Protein AF-A0AAD7GST9-F1 (afdb_monomer_lite)

pLDDT: mean 81.75, std 15.7, range [40.38, 94.38]

InterPro domains:
  IPR001878 Zinc finger, CCHC-type [PF00098] (71-88)
  IPR001878 Zinc finger, CCHC-type [PS50158] (73-88)
  IPR001878 Zinc finger, CCHC-type [SM00343] (72-88)
  IPR036875 Zinc finger, CCHC-type superfamily [SSF57756] (67-88)

Radius of gyration: 22.51 Å; chains: 1; bounding box: 46×23×62 Å

Organism: Mycena rosella (NCBI:txid1033263)

Secondary structure (DSSP, 8-state):
-HHHHHHHHHHHS-GGGHHHHHHHHTSTTTT-HHHHHHHHHHHHHHHHHHHHHHS----S-------GGGPBPTTT--BSS-GGG---

Foldseek 3Di:
DLVVVLVVVLVPDDPLCVVVSVVLVPDPCNSPNVVSVVSVVVVVVVVVVVVCVVPPDPDDDPPVPPQQQPPAEPPPRDTNDYVVPDDD

Structure (mmCIF, N/CA/C/O backbone):
data_AF-A0AAD7GST9-F1
#
_entry.id   AF-A0AAD7GST9-F1
#
loop_
_atom_site.group_PDB
_atom_site.id
_atom_site.type_symbol
_atom_site.label_atom_id
_atom_site.label_alt_id
_atom_site.label_comp_id
_atom_site.label_asym_id
_atom_site.label_entity_id
_atom_site.label_seq_id
_atom_site.pdbx_PDB_ins_code
_atom_site.Cartn_x
_atom_site.Cartn_y
_atom_site.Cartn_z
_atom_site.occupancy
_atom_site.B_iso_or_equiv
_atom_site.auth_seq_id
_atom_site.auth_comp_id
_atom_site.auth_asym_id
_atom_site.auth_atom_id
_atom_site.pdbx_PDB_model_num
ATOM 1 N N . SER A 1 1 ? 20.421 0.739 -1.394 1.00 83.94 1 SER A N 1
ATOM 2 C CA . SER A 1 1 ? 19.881 0.842 -2.760 1.00 83.94 1 SER A CA 1
ATOM 3 C C . SER A 1 1 ? 18.377 0.906 -2.694 1.00 83.94 1 SER A C 1
ATOM 5 O O . SER A 1 1 ? 17.807 0.212 -1.855 1.00 83.94 1 SER A O 1
ATOM 7 N N . ASP A 1 2 ? 17.760 1.684 -3.573 1.00 89.12 2 ASP A N 1
ATOM 8 C CA . ASP A 1 2 ? 16.316 1.954 -3.564 1.00 89.12 2 ASP A CA 1
ATOM 9 C C . ASP A 1 2 ? 15.483 0.674 -3.679 1.00 89.12 2 ASP A C 1
ATOM 11 O O . ASP A 1 2 ? 14.511 0.517 -2.952 1.00 89.12 2 ASP A O 1
ATOM 15 N N . ALA A 1 3 ? 15.962 -0.325 -4.425 1.00 89.06 3 ALA A N 1
ATOM 16 C CA . ALA A 1 3 ? 15.351 -1.655 -4.493 1.00 89.06 3 ALA A CA 1
ATOM 17 C C . ALA A 1 3 ? 15.127 -2.326 -3.117 1.00 89.06 3 ALA A C 1
ATOM 19 O O . ALA A 1 3 ? 14.112 -2.982 -2.904 1.00 89.06 3 ALA A O 1
ATOM 20 N N . GLN A 1 4 ? 16.043 -2.150 -2.154 1.00 91.94 4 GLN A N 1
ATOM 21 C CA . GLN A 1 4 ? 15.885 -2.714 -0.803 1.00 91.94 4 GLN A CA 1
ATOM 22 C C . GLN A 1 4 ? 14.862 -1.932 0.026 1.00 91.94 4 GLN A C 1
ATOM 24 O O . GLN A 1 4 ? 14.138 -2.516 0.832 1.00 91.94 4 GLN A O 1
ATOM 29 N N . ILE A 1 5 ? 14.787 -0.617 -0.186 1.00 93.19 5 ILE A N 1
ATOM 30 C CA . ILE A 1 5 ? 13.807 0.255 0.469 1.00 93.19 5 ILE A CA 1
ATOM 31 C C . ILE A 1 5 ? 12.410 -0.101 -0.039 1.00 93.19 5 ILE A C 1
ATOM 33 O O . ILE A 1 5 ? 11.519 -0.352 0.765 1.00 93.19 5 ILE A O 1
ATOM 37 N N . ILE A 1 6 ? 12.252 -0.216 -1.360 1.00 93.25 6 ILE A N 1
ATOM 38 C CA . ILE A 1 6 ? 11.004 -0.610 -2.020 1.00 93.25 6 ILE A CA 1
ATOM 39 C C . ILE A 1 6 ? 10.554 -1.983 -1.517 1.00 93.25 6 ILE A C 1
ATOM 41 O O . ILE A 1 6 ? 9.434 -2.111 -1.034 1.00 93.25 6 ILE A O 1
ATOM 45 N N . ALA A 1 7 ? 11.431 -2.990 -1.529 1.00 92.06 7 ALA A N 1
ATOM 46 C CA . ALA A 1 7 ? 11.092 -4.320 -1.024 1.00 92.06 7 ALA A CA 1
ATOM 47 C C . ALA A 1 7 ? 10.657 -4.293 0.453 1.00 92.06 7 ALA A C 1
ATOM 49 O O . ALA A 1 7 ? 9.649 -4.896 0.811 1.00 92.06 7 ALA A O 1
ATOM 50 N N . THR A 1 8 ? 11.384 -3.565 1.308 1.00 94.19 8 THR A N 1
ATOM 51 C CA . THR A 1 8 ? 11.053 -3.456 2.740 1.00 94.19 8 THR A CA 1
ATOM 52 C C . THR A 1 8 ? 9.704 -2.773 2.956 1.00 94.19 8 THR A C 1
ATOM 54 O O . THR A 1 8 ? 8.910 -3.241 3.770 1.00 94.19 8 THR A O 1
ATOM 57 N N . LEU A 1 9 ? 9.419 -1.706 2.202 1.00 92.56 9 LEU A N 1
ATOM 58 C CA . LEU A 1 9 ? 8.131 -1.017 2.238 1.00 92.56 9 LEU A CA 1
ATOM 59 C C . LEU A 1 9 ? 6.999 -1.960 1.829 1.00 92.56 9 LEU A C 1
ATOM 61 O O . LEU A 1 9 ? 6.070 -2.144 2.610 1.00 92.56 9 LEU A O 1
ATOM 65 N N . LEU A 1 10 ? 7.105 -2.608 0.665 1.00 92.00 10 LEU A N 1
ATOM 66 C CA . LEU A 1 10 ? 6.050 -3.484 0.145 1.00 92.00 10 LEU A CA 1
ATOM 67 C C . LEU A 1 10 ? 5.775 -4.688 1.062 1.00 92.00 10 LEU A C 1
ATOM 69 O O . LEU A 1 10 ? 4.624 -5.080 1.207 1.00 92.00 10 LEU A O 1
ATOM 73 N N . MET A 1 11 ? 6.793 -5.231 1.741 1.00 91.06 11 MET A N 1
ATOM 74 C CA . MET A 1 11 ? 6.615 -6.311 2.727 1.00 91.06 11 MET A CA 1
ATOM 75 C C . MET A 1 11 ? 5.979 -5.851 4.049 1.00 91.06 11 MET A C 1
ATOM 77 O O . MET A 1 11 ? 5.474 -6.681 4.800 1.00 91.06 11 MET A O 1
ATOM 81 N N . SER A 1 12 ? 6.026 -4.553 4.363 1.00 93.69 12 SER A N 1
ATOM 82 C CA . SER A 1 12 ? 5.450 -3.991 5.596 1.00 93.69 12 SER A CA 1
ATOM 83 C C . SER A 1 12 ? 3.983 -3.564 5.459 1.00 93.69 12 SER A C 1
ATOM 85 O O . SER A 1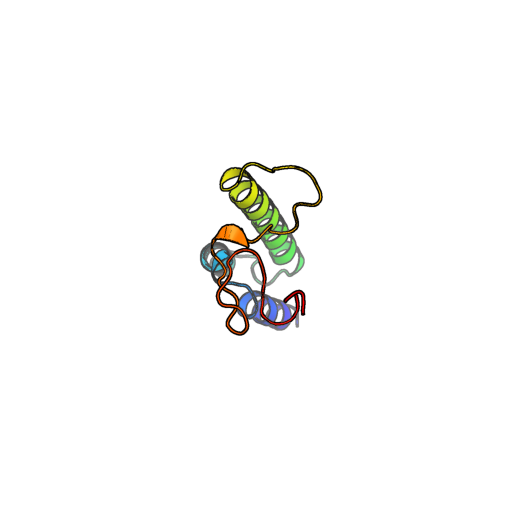 12 ? 3.345 -3.247 6.465 1.00 93.69 12 SER A O 1
ATOM 87 N N . LEU A 1 13 ? 3.447 -3.543 4.234 1.00 92.31 13 LEU A N 1
ATOM 88 C CA . LEU A 1 13 ? 2.085 -3.089 3.961 1.00 92.31 13 LEU A CA 1
ATOM 89 C C . LEU A 1 13 ? 1.027 -4.121 4.399 1.00 92.31 13 LEU A C 1
ATOM 91 O O . LEU A 1 13 ? 1.268 -5.327 4.332 1.00 92.31 13 LEU A O 1
ATOM 95 N N . PRO A 1 14 ? -0.174 -3.674 4.819 1.00 92.75 14 PRO A N 1
ATOM 96 C CA . PRO A 1 14 ? -1.290 -4.568 5.117 1.00 92.75 14 PRO A CA 1
ATOM 97 C C . PRO A 1 14 ? -1.788 -5.343 3.880 1.00 92.75 14 PRO A C 1
ATOM 99 O O . PRO A 1 14 ? -1.673 -4.831 2.765 1.00 92.75 14 PRO A O 1
ATOM 102 N N . PRO A 1 15 ? -2.495 -6.480 4.063 1.00 90.19 15 PRO A N 1
ATOM 103 C CA . PRO A 1 15 ? -3.049 -7.284 2.960 1.00 90.19 15 PRO A CA 1
ATOM 104 C C . PRO A 1 15 ? -3.984 -6.521 2.005 1.00 90.19 15 PRO A C 1
ATOM 106 O O . PRO A 1 15 ? -4.183 -6.918 0.862 1.00 90.19 15 PRO A O 1
ATOM 109 N N . ALA A 1 16 ? -4.557 -5.394 2.446 1.00 90.69 16 ALA A N 1
ATOM 110 C CA . ALA A 1 16 ? -5.363 -4.518 1.593 1.00 90.69 16 ALA A CA 1
ATOM 111 C C . ALA A 1 16 ? -4.595 -3.998 0.359 1.00 90.69 16 ALA A C 1
ATOM 113 O O . ALA A 1 16 ? -5.208 -3.673 -0.654 1.00 9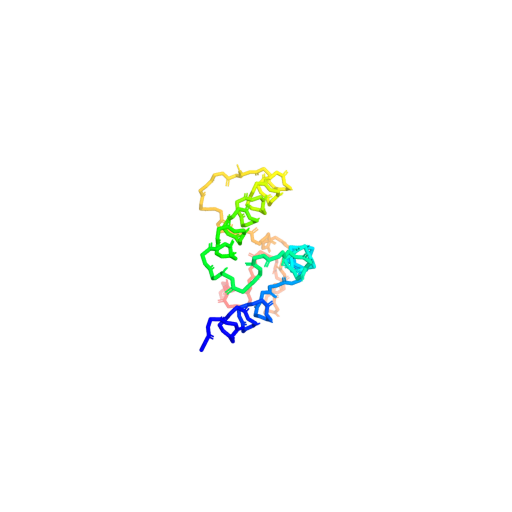0.69 16 ALA A O 1
ATOM 114 N N . TYR A 1 17 ? -3.261 -3.959 0.421 1.00 93.12 17 TYR A N 1
ATOM 115 C CA . TYR A 1 17 ? -2.392 -3.489 -0.656 1.00 93.12 17 TYR A CA 1
ATOM 116 C C . TYR A 1 17 ? -1.888 -4.617 -1.574 1.00 93.12 17 TYR A C 1
ATOM 118 O O . TYR A 1 17 ? -1.197 -4.320 -2.546 1.00 93.12 17 TYR A O 1
ATOM 126 N N . ASP A 1 18 ? -2.258 -5.887 -1.350 1.00 92.62 18 ASP A N 1
ATOM 127 C CA . ASP A 1 18 ? -1.768 -7.032 -2.146 1.00 92.62 18 ASP A CA 1
ATOM 128 C C . ASP A 1 18 ? -2.028 -6.858 -3.651 1.00 92.62 18 ASP A C 1
ATOM 130 O O . ASP A 1 18 ? -1.164 -7.139 -4.483 1.00 92.62 18 ASP A O 1
ATOM 134 N N . SER A 1 19 ? -3.197 -6.320 -4.016 1.00 92.69 19 SER A N 1
ATOM 135 C CA . SER A 1 19 ? -3.546 -6.060 -5.422 1.00 92.69 19 SER A CA 1
ATOM 136 C C . SER A 1 19 ? -2.633 -5.008 -6.062 1.00 92.69 19 SER A C 1
ATOM 138 O O . SER A 1 19 ? -2.240 -5.148 -7.222 1.00 92.69 19 SER A O 1
ATOM 140 N N . LEU A 1 20 ? -2.256 -3.974 -5.301 1.00 93.31 20 LEU A N 1
ATOM 141 C CA . LEU A 1 20 ? -1.305 -2.960 -5.749 1.00 93.31 20 LEU A CA 1
ATOM 142 C C . LEU A 1 20 ? 0.103 -3.552 -5.868 1.00 93.31 20 LEU A C 1
ATOM 144 O O . LEU A 1 20 ? 0.788 -3.276 -6.848 1.00 93.31 20 LEU A O 1
ATOM 148 N N . ILE A 1 21 ? 0.523 -4.379 -4.908 1.00 94.12 21 ILE A N 1
ATOM 149 C CA . ILE A 1 21 ? 1.845 -5.020 -4.906 1.00 94.12 21 ILE A CA 1
ATOM 150 C C . ILE A 1 21 ? 2.018 -5.895 -6.155 1.00 94.12 21 ILE A C 1
ATOM 152 O O . ILE A 1 21 ? 3.032 -5.774 -6.841 1.00 94.12 21 ILE A O 1
ATOM 156 N N . VAL A 1 22 ? 1.012 -6.702 -6.516 1.00 94.00 22 VAL A N 1
ATOM 157 C CA . VAL A 1 22 ? 1.033 -7.509 -7.753 1.00 94.00 22 VAL A CA 1
ATOM 158 C C . VAL A 1 22 ? 1.130 -6.622 -9.000 1.00 94.00 22 VAL A C 1
ATOM 160 O O . VAL A 1 22 ? 1.916 -6.904 -9.906 1.00 94.00 22 VAL A O 1
ATOM 163 N N . ALA A 1 23 ? 0.365 -5.527 -9.050 1.00 93.06 23 ALA A N 1
ATOM 164 C CA . ALA A 1 23 ? 0.416 -4.589 -10.169 1.00 93.06 23 ALA A CA 1
ATOM 165 C C . ALA A 1 23 ? 1.790 -3.903 -10.286 1.00 93.06 23 ALA A C 1
ATOM 167 O O . ALA A 1 23 ? 2.322 -3.779 -11.390 1.00 93.06 23 ALA A O 1
ATOM 168 N N . LEU A 1 24 ? 2.383 -3.503 -9.158 1.00 93.75 24 LEU A N 1
ATOM 169 C CA . LEU A 1 24 ? 3.705 -2.883 -9.094 1.00 93.75 24 LEU A CA 1
ATOM 170 C C . LEU A 1 24 ? 4.816 -3.849 -9.507 1.00 93.75 24 LEU A C 1
ATOM 172 O O . LEU A 1 24 ? 5.698 -3.451 -10.262 1.00 93.75 24 LEU A O 1
ATOM 176 N N . ASP A 1 25 ? 4.764 -5.114 -9.085 1.00 90.62 25 ASP A N 1
ATOM 177 C CA . ASP A 1 25 ? 5.808 -6.093 -9.419 1.00 90.62 25 ASP A CA 1
ATOM 178 C C . ASP A 1 25 ? 5.875 -6.410 -10.926 1.00 90.62 25 ASP A C 1
ATOM 180 O O . ASP A 1 25 ? 6.944 -6.728 -11.460 1.00 90.62 25 ASP A O 1
ATOM 184 N N . SER A 1 26 ? 4.745 -6.245 -11.625 1.00 91.31 26 SER A N 1
ATOM 185 C CA . SER A 1 26 ? 4.643 -6.367 -13.085 1.00 91.31 26 SER A CA 1
ATOM 186 C C . SER A 1 26 ? 5.073 -5.111 -13.862 1.00 91.31 26 SER A C 1
ATOM 188 O O . SER A 1 26 ? 5.188 -5.158 -15.088 1.00 91.31 26 SER A O 1
ATOM 190 N N . HIS A 1 27 ? 5.309 -3.984 -13.180 1.00 92.75 27 HIS A N 1
ATOM 191 C CA . HIS A 1 27 ? 5.593 -2.702 -13.821 1.00 92.75 27 HIS A CA 1
ATOM 192 C C . HIS A 1 27 ? 7.081 -2.542 -14.169 1.00 92.75 27 HIS A C 1
ATOM 194 O O . HIS A 1 27 ? 7.964 -2.893 -13.388 1.00 92.75 27 HIS A O 1
ATOM 200 N N . ALA A 1 28 ? 7.371 -1.943 -15.328 1.00 90.56 28 ALA A N 1
ATOM 201 C CA . ALA A 1 28 ? 8.742 -1.739 -15.809 1.00 90.56 28 ALA A CA 1
ATOM 202 C C . ALA A 1 28 ? 9.563 -0.769 -14.934 1.00 90.56 28 ALA A C 1
ATOM 204 O O . ALA A 1 28 ? 10.782 -0.872 -14.873 1.00 90.56 28 ALA A O 1
ATOM 205 N N . GLU A 1 29 ? 8.894 0.155 -14.243 1.00 89.69 29 GLU A N 1
ATOM 206 C CA . GLU A 1 29 ? 9.519 1.178 -13.387 1.00 89.69 29 GLU A CA 1
ATOM 207 C C . GLU A 1 29 ? 9.483 0.823 -11.891 1.00 89.69 29 GLU A C 1
ATOM 209 O O . GLU A 1 29 ? 9.551 1.705 -11.040 1.00 89.69 29 GLU A O 1
ATOM 214 N N . LYS A 1 30 ? 9.352 -0.461 -11.537 1.00 87.44 30 LYS A N 1
ATOM 215 C CA . LYS A 1 30 ? 9.218 -0.890 -10.133 1.00 87.44 30 LYS A CA 1
ATOM 216 C C . LYS A 1 30 ? 10.430 -0.603 -9.245 1.00 87.44 30 LYS A C 1
ATOM 218 O O . LYS A 1 30 ? 10.291 -0.591 -8.028 1.00 87.44 30 LYS A O 1
ATOM 223 N N . ASP A 1 31 ? 11.594 -0.365 -9.844 1.00 89.38 31 ASP A N 1
ATOM 224 C CA . ASP A 1 31 ? 12.822 0.005 -9.134 1.00 89.38 31 ASP A CA 1
ATOM 225 C C . ASP A 1 31 ? 12.922 1.519 -8.863 1.00 89.38 31 ASP A C 1
ATOM 227 O O . ASP A 1 31 ? 13.826 1.960 -8.152 1.00 89.38 31 ASP A O 1
ATOM 231 N N . ASN A 1 32 ? 12.005 2.324 -9.418 1.00 93.31 32 ASN A N 1
ATOM 232 C CA . ASN A 1 32 ? 11.943 3.763 -9.190 1.00 93.31 32 ASN A CA 1
ATOM 233 C C . ASN A 1 32 ? 11.113 4.063 -7.934 1.00 93.31 32 ASN A C 1
ATOM 235 O O . ASN A 1 32 ? 9.892 3.891 -7.911 1.00 93.31 32 ASN A O 1
ATOM 239 N N . LEU A 1 33 ? 11.786 4.553 -6.893 1.00 92.81 33 LEU A N 1
ATOM 240 C CA . LEU A 1 33 ? 11.161 4.845 -5.609 1.00 92.81 33 LEU A CA 1
ATOM 241 C C . LEU A 1 33 ? 10.058 5.912 -5.717 1.00 92.81 33 LEU A C 1
ATOM 243 O O . LEU A 1 33 ? 9.001 5.737 -5.114 1.00 92.81 33 LEU A O 1
ATOM 247 N N . ASP A 1 34 ? 10.251 6.967 -6.513 1.00 93.88 34 ASP A N 1
ATOM 248 C CA . ASP A 1 34 ? 9.255 8.035 -6.687 1.00 93.88 34 ASP A CA 1
ATOM 249 C C . ASP A 1 34 ? 7.970 7.513 -7.345 1.00 93.88 34 ASP A C 1
ATOM 251 O O . ASP A 1 34 ? 6.860 7.875 -6.946 1.00 93.88 34 ASP A O 1
ATOM 255 N N . PHE A 1 35 ? 8.109 6.604 -8.316 1.00 94.12 35 PHE A N 1
ATOM 256 C CA . PHE A 1 35 ? 6.968 5.950 -8.957 1.00 94.12 35 PHE A CA 1
ATOM 257 C C . PHE A 1 35 ? 6.176 5.093 -7.960 1.00 94.12 35 PHE A C 1
ATOM 259 O O . PHE A 1 35 ? 4.943 5.168 -7.913 1.00 94.12 35 PHE A O 1
ATOM 266 N N . VAL A 1 36 ? 6.876 4.306 -7.133 1.00 93.94 36 VAL A N 1
ATOM 267 C CA . VAL A 1 36 ? 6.253 3.461 -6.102 1.00 93.94 36 VAL A CA 1
ATOM 268 C C . VAL A 1 36 ? 5.540 4.318 -5.056 1.00 93.94 36 VAL A C 1
ATOM 270 O O . VAL A 1 36 ? 4.393 4.025 -4.718 1.00 93.94 36 VAL A O 1
ATOM 273 N N . ILE A 1 37 ? 6.164 5.407 -4.594 1.00 94.38 37 ILE A N 1
ATOM 274 C CA . ILE A 1 37 ? 5.548 6.353 -3.652 1.00 94.38 37 ILE A CA 1
ATOM 275 C C . ILE A 1 37 ? 4.269 6.948 -4.249 1.00 94.38 37 ILE A C 1
ATOM 277 O O . ILE A 1 37 ? 3.221 6.909 -3.605 1.00 94.38 37 ILE A O 1
ATOM 281 N N . GLY A 1 38 ? 4.315 7.444 -5.490 1.00 94.25 38 GLY A N 1
ATOM 282 C CA . GLY A 1 38 ? 3.138 8.012 -6.154 1.00 94.25 38 GLY A CA 1
ATOM 283 C C . GLY A 1 38 ? 1.989 7.008 -6.288 1.00 94.25 38 GLY A C 1
ATOM 284 O O . GLY A 1 38 ? 0.824 7.354 -6.087 1.00 94.25 38 GLY A O 1
ATOM 285 N N . ARG A 1 39 ? 2.308 5.739 -6.564 1.00 94.19 39 ARG A N 1
ATOM 286 C CA . ARG A 1 39 ? 1.316 4.659 -6.625 1.00 94.19 39 ARG A CA 1
ATOM 287 C C . ARG A 1 39 ? 0.719 4.312 -5.267 1.00 94.19 39 ARG A C 1
ATOM 289 O O . ARG A 1 39 ? -0.487 4.082 -5.206 1.00 94.19 39 ARG A O 1
ATOM 296 N N . LEU A 1 40 ? 1.525 4.304 -4.208 1.00 94.12 40 LEU A N 1
ATOM 297 C CA . LEU A 1 40 ? 1.056 4.056 -2.845 1.00 94.12 40 LEU A CA 1
ATOM 298 C C . LEU A 1 40 ? 0.113 5.160 -2.364 1.00 94.12 40 LEU A C 1
ATOM 300 O O . LEU A 1 40 ? -0.972 4.848 -1.887 1.00 94.12 40 LEU A O 1
ATOM 304 N N . LEU A 1 41 ? 0.469 6.430 -2.574 1.00 94.38 41 LEU A N 1
ATOM 305 C CA . LEU A 1 41 ? -0.384 7.568 -2.205 1.00 94.38 41 LEU A CA 1
ATOM 306 C C . LEU A 1 41 ? -1.724 7.559 -2.957 1.00 94.38 41 LEU A C 1
ATOM 308 O O . LEU A 1 41 ? -2.777 7.862 -2.392 1.00 94.38 41 LEU A O 1
ATOM 312 N N . ASN A 1 42 ? -1.706 7.181 -4.239 1.00 92.75 42 ASN A N 1
ATOM 313 C CA . ASN A 1 42 ? -2.932 7.046 -5.021 1.00 92.75 42 ASN A CA 1
ATOM 314 C C . ASN A 1 42 ? -3.825 5.911 -4.494 1.00 92.75 42 ASN A C 1
ATOM 316 O O . ASN A 1 42 ? -5.045 6.054 -4.446 1.00 92.75 42 ASN A O 1
ATOM 320 N N . GLU A 1 43 ? -3.228 4.781 -4.114 1.00 93.00 43 GLU A N 1
ATOM 321 C CA . GLU A 1 43 ? -3.965 3.651 -3.548 1.00 93.00 43 GLU A CA 1
ATOM 322 C C . GLU A 1 43 ? -4.523 3.963 -2.154 1.00 93.00 43 GLU A C 1
ATOM 324 O O . GLU A 1 43 ? -5.660 3.602 -1.870 1.00 93.00 43 GLU A O 1
ATOM 329 N N . GLU A 1 44 ? -3.782 4.693 -1.321 1.00 92.88 44 GLU A N 1
ATOM 330 C CA . GLU A 1 44 ? -4.259 5.187 -0.024 1.00 92.88 44 GLU A CA 1
ATOM 331 C C . GLU A 1 44 ? -5.488 6.091 -0.197 1.00 92.88 44 GLU A C 1
ATOM 333 O O . GLU A 1 44 ? -6.518 5.851 0.427 1.00 92.88 44 GLU A O 1
ATOM 338 N N . THR A 1 45 ? -5.441 7.042 -1.137 1.00 90.62 45 THR A N 1
ATOM 339 C CA . THR A 1 45 ? -6.593 7.907 -1.467 1.00 90.62 45 THR A CA 1
ATOM 340 C C . THR A 1 45 ? -7.813 7.086 -1.913 1.00 90.62 45 THR A C 1
ATOM 342 O O . THR A 1 45 ? -8.952 7.373 -1.533 1.00 90.62 45 THR A O 1
ATOM 345 N N . ARG A 1 46 ? -7.593 6.034 -2.717 1.00 89.19 46 ARG A N 1
ATOM 346 C CA . ARG A 1 46 ? -8.657 5.116 -3.151 1.00 89.19 46 ARG A CA 1
ATOM 347 C C . ARG A 1 46 ? -9.249 4.376 -1.953 1.00 89.19 46 ARG A C 1
ATOM 349 O O . ARG A 1 46 ? -10.471 4.340 -1.817 1.00 89.19 46 ARG A O 1
ATOM 356 N N . GLN A 1 47 ? -8.404 3.849 -1.070 1.00 85.62 47 GLN A N 1
ATOM 357 C CA . GLN A 1 47 ? -8.838 3.160 0.142 1.00 85.62 47 GLN A CA 1
ATOM 358 C C . GLN A 1 47 ? -9.590 4.089 1.097 1.00 85.62 47 GLN A C 1
ATOM 360 O O . GLN A 1 47 ? -10.614 3.670 1.616 1.00 85.62 47 GLN A O 1
ATOM 365 N N . GLU A 1 48 ? -9.171 5.342 1.291 1.00 77.75 48 GLU A N 1
ATOM 366 C CA . GLU A 1 48 ? -9.914 6.317 2.106 1.00 77.75 48 GLU A CA 1
ATOM 367 C C . GLU A 1 48 ? -11.318 6.574 1.551 1.00 77.75 48 GLU A C 1
ATOM 369 O O . GLU A 1 48 ? -12.282 6.663 2.314 1.00 77.75 48 GLU A O 1
ATOM 374 N N . SER A 1 49 ? -11.455 6.637 0.223 1.00 68.19 49 SER A N 1
ATOM 375 C CA . SER A 1 49 ? -12.758 6.810 -0.423 1.00 68.19 49 SER A CA 1
ATOM 376 C C . SER A 1 49 ? -13.656 5.575 -0.280 1.00 68.19 49 SER A C 1
ATOM 378 O O . SER A 1 49 ? -14.855 5.717 -0.055 1.00 68.19 49 SER A O 1
ATOM 380 N N . GLU A 1 50 ? -13.091 4.365 -0.348 1.00 68.06 50 GLU A N 1
ATOM 381 C CA . GLU A 1 50 ? -13.834 3.110 -0.169 1.00 68.06 50 GLU A CA 1
ATOM 382 C C . GLU A 1 50 ? -14.170 2.838 1.295 1.00 68.06 50 GLU A C 1
ATOM 384 O O . GLU A 1 50 ? -15.260 2.353 1.594 1.00 68.06 50 GLU A O 1
ATOM 389 N N . PHE A 1 51 ? -13.266 3.197 2.208 1.00 57.19 51 PHE A N 1
ATOM 390 C CA . PHE A 1 51 ? -13.503 3.215 3.641 1.00 57.19 51 PHE A CA 1
ATOM 391 C C . PHE A 1 51 ? -14.693 4.201 3.847 1.00 57.19 51 PHE A C 1
ATOM 393 O O . PHE A 1 51 ? -15.774 3.760 4.242 1.00 57.19 51 PHE A O 1
ATOM 400 N N . SER A 1 52 ? -14.609 5.476 3.437 1.00 55.72 52 SER A N 1
ATOM 401 C CA . SER A 1 52 ? -15.670 6.483 3.688 1.00 55.72 52 SER A CA 1
ATOM 402 C C . SER A 1 52 ? -16.992 6.211 2.939 1.00 55.72 52 SER A C 1
ATOM 404 O O . SER A 1 52 ? -18.067 6.644 3.353 1.00 55.72 52 SER A O 1
ATOM 406 N N . ALA A 1 53 ? -16.966 5.432 1.854 1.00 55.28 53 ALA A N 1
ATOM 407 C CA . ALA A 1 53 ? -18.178 4.952 1.187 1.00 55.28 53 ALA A CA 1
ATOM 408 C C . ALA A 1 53 ? -18.812 3.737 1.891 1.00 55.28 53 ALA A C 1
ATOM 410 O O . ALA A 1 53 ? -20.036 3.583 1.870 1.00 55.28 53 ALA A O 1
ATOM 411 N N . ALA A 1 54 ? -18.008 2.871 2.518 1.00 53.41 54 ALA A N 1
ATOM 412 C CA . ALA A 1 54 ? -18.482 1.706 3.266 1.00 53.41 54 ALA A CA 1
ATOM 413 C C . ALA A 1 54 ? -19.017 2.066 4.666 1.00 53.41 54 ALA A C 1
ATOM 415 O O . ALA A 1 54 ? -19.860 1.343 5.203 1.00 53.41 54 ALA A O 1
ATOM 416 N N . TYR A 1 55 ? -18.581 3.190 5.245 1.00 47.38 55 TYR A N 1
ATOM 417 C CA . TYR A 1 55 ? -19.231 3.833 6.390 1.00 47.38 55 TYR A CA 1
ATOM 418 C C . TYR A 1 55 ? -19.468 5.315 6.056 1.00 47.38 55 TYR A C 1
ATOM 420 O O . TYR A 1 55 ? -18.523 6.092 6.022 1.00 47.38 55 TYR A O 1
ATOM 428 N N . PRO A 1 56 ? -20.714 5.757 5.825 1.00 48.75 56 PRO A N 1
ATOM 429 C CA . PRO A 1 56 ? -20.971 7.174 5.626 1.00 48.75 56 PRO A CA 1
ATOM 430 C C . PRO A 1 56 ? -20.526 7.939 6.875 1.00 48.75 56 PRO A C 1
ATOM 432 O O . PRO A 1 56 ? -20.955 7.650 7.993 1.00 48.75 56 PRO A O 1
ATOM 435 N N . GLU A 1 57 ? -19.623 8.885 6.657 1.00 48.03 57 GLU A N 1
ATOM 436 C CA . GLU A 1 57 ? -19.013 9.776 7.634 1.00 48.03 57 GLU A CA 1
ATOM 437 C C . GLU A 1 57 ? -20.071 10.408 8.565 1.00 48.03 57 GLU A C 1
ATOM 439 O O . 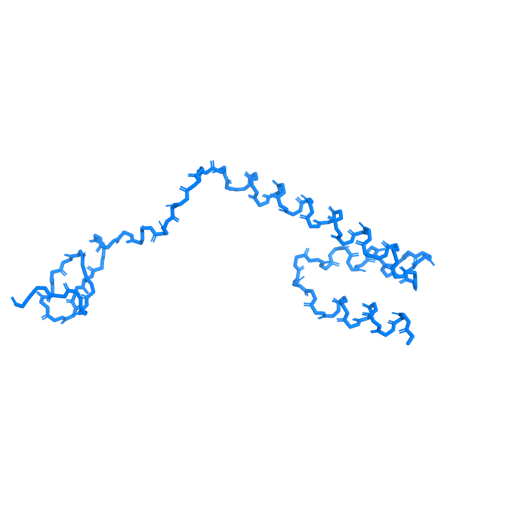GLU A 1 57 ? -20.738 11.386 8.229 1.00 48.03 57 GLU A O 1
ATOM 444 N N . THR A 1 58 ? -20.241 9.870 9.776 1.00 45.69 58 THR A N 1
ATOM 445 C CA . THR A 1 58 ? -20.776 10.662 10.886 1.00 45.69 58 THR A CA 1
ATOM 446 C C . THR A 1 58 ? -19.644 11.554 11.370 1.00 45.69 58 THR A C 1
ATOM 448 O O . THR A 1 58 ? -18.693 11.082 11.993 1.00 45.69 58 THR A O 1
ATOM 451 N N . SER A 1 59 ? -19.731 12.836 11.028 1.00 53.91 59 SER A N 1
ATOM 452 C CA . SER A 1 59 ? -18.801 13.888 11.424 1.00 53.91 59 SER A CA 1
ATOM 453 C C . SER A 1 59 ? -18.436 13.850 12.917 1.00 53.91 59 SER A C 1
ATOM 455 O O . SER A 1 59 ? -19.306 13.660 13.759 1.00 53.91 59 SER A O 1
ATOM 457 N N . ALA A 1 60 ? -17.161 14.142 13.205 1.00 55.09 60 ALA A N 1
ATOM 458 C CA . ALA A 1 60 ? -16.598 14.639 14.468 1.00 55.09 60 ALA A CA 1
ATOM 459 C C . ALA A 1 60 ? -16.881 13.847 15.773 1.00 55.09 60 ALA A C 1
ATOM 461 O O . ALA A 1 60 ? -17.997 13.765 16.266 1.00 55.09 60 ALA A O 1
ATOM 462 N N . LEU A 1 61 ? -15.809 13.393 16.440 1.00 51.16 61 LEU A N 1
ATOM 463 C CA . LEU A 1 61 ? -15.807 13.019 17.868 1.00 51.16 61 LEU A CA 1
ATOM 464 C C . LEU A 1 61 ? -16.843 11.968 18.312 1.00 51.16 61 LEU A C 1
ATOM 466 O O . LEU A 1 61 ? -17.343 12.039 19.433 1.00 51.16 61 LEU A O 1
ATOM 470 N N . THR A 1 62 ? -17.136 10.931 17.531 1.00 40.38 62 THR A N 1
ATOM 471 C CA . THR A 1 62 ? -17.806 9.770 18.128 1.00 40.38 62 THR A CA 1
ATOM 472 C C . THR A 1 62 ? -16.746 8.877 18.761 1.00 40.38 62 THR A C 1
ATOM 474 O O . THR A 1 62 ? -16.195 7.976 18.125 1.00 40.38 62 THR A O 1
ATOM 477 N N . VAL A 1 63 ? -16.475 9.103 20.054 1.00 49.25 63 VAL A N 1
ATOM 478 C CA . VAL A 1 63 ? -16.133 7.994 20.958 1.00 49.25 63 VAL A CA 1
ATOM 479 C C . VAL A 1 63 ? -17.049 6.848 20.554 1.00 49.25 63 VAL A C 1
ATOM 481 O O . VAL A 1 63 ? -18.258 7.061 20.461 1.00 49.25 63 VAL A O 1
ATOM 484 N N . ARG A 1 64 ? -16.504 5.661 20.265 1.00 53.66 64 ARG A N 1
ATOM 485 C CA . ARG A 1 64 ? -17.336 4.462 20.159 1.00 53.66 64 ARG A CA 1
ATOM 486 C C . ARG A 1 64 ? -18.071 4.365 21.488 1.00 53.66 64 ARG A C 1
ATOM 488 O O . ARG A 1 64 ? -17.492 3.900 22.470 1.00 53.66 64 ARG A O 1
ATOM 495 N N . VAL A 1 65 ? -19.302 4.868 21.551 1.00 53.72 65 VAL A N 1
ATOM 496 C CA . VAL A 1 65 ? -20.184 4.643 22.682 1.00 53.72 65 VAL A CA 1
ATOM 497 C C . VAL A 1 65 ? -20.513 3.171 22.557 1.00 53.72 65 VAL A C 1
ATOM 499 O O . VAL A 1 65 ? -21.435 2.763 21.865 1.00 53.72 65 VAL A O 1
ATOM 502 N N . CYS A 1 66 ? -19.633 2.348 23.119 1.00 56.09 66 CYS A N 1
ATOM 503 C CA . CYS A 1 66 ? -19.906 0.951 23.336 1.00 56.09 66 CYS A CA 1
ATOM 504 C C . CYS A 1 66 ? -21.160 0.961 24.201 1.00 56.09 66 CYS A C 1
ATOM 506 O O . CYS A 1 66 ? -21.098 1.478 25.316 1.00 56.09 66 CYS A O 1
ATOM 508 N N . ASP A 1 67 ? -22.293 0.521 23.650 1.00 65.44 67 ASP A N 1
ATOM 509 C CA . ASP A 1 67 ? -23.585 0.481 24.330 1.00 65.44 67 ASP A CA 1
ATOM 510 C C . ASP A 1 67 ? -23.447 -0.272 25.660 1.00 65.44 67 ASP A C 1
ATOM 512 O O . ASP A 1 67 ? -23.602 -1.496 25.749 1.00 65.44 67 ASP A O 1
ATOM 516 N N . LYS A 1 68 ? -23.139 0.476 26.730 1.00 70.00 68 LYS A N 1
ATOM 517 C CA . LYS A 1 68 ? -22.925 -0.070 28.075 1.00 70.00 68 LYS A CA 1
ATOM 518 C C . LYS A 1 68 ? -24.207 -0.699 28.619 1.00 70.00 68 LYS A C 1
ATOM 520 O O . LYS A 1 68 ? -24.147 -1.502 29.542 1.00 70.00 68 LYS A O 1
ATOM 525 N N . SER A 1 69 ? -25.350 -0.412 27.995 1.00 73.44 69 SER A N 1
ATOM 526 C CA . SER A 1 69 ? -26.662 -1.007 28.256 1.00 73.44 69 SER A CA 1
ATOM 527 C C . SER A 1 69 ? -26.653 -2.539 28.248 1.00 73.44 69 SER A C 1
ATOM 529 O O . SER A 1 69 ? -27.404 -3.149 28.998 1.00 73.44 69 SER A O 1
ATOM 531 N N . ARG A 1 70 ? -25.789 -3.189 27.452 1.00 76.56 70 ARG A N 1
ATOM 532 C CA . ARG A 1 70 ? -25.666 -4.665 27.430 1.00 76.56 70 ARG A CA 1
ATOM 533 C C . ARG A 1 70 ? -24.573 -5.207 28.353 1.00 76.56 70 ARG A C 1
ATOM 535 O O . ARG A 1 70 ? -24.449 -6.419 28.523 1.00 76.56 70 ARG A O 1
ATOM 542 N N . ILE A 1 71 ? -23.775 -4.325 28.942 1.00 82.69 71 ILE A N 1
ATOM 543 C CA . ILE A 1 71 ? -22.637 -4.678 29.786 1.00 82.69 71 ILE A CA 1
ATOM 544 C C . ILE A 1 71 ? -23.153 -4.885 31.202 1.00 82.69 71 ILE A C 1
ATOM 546 O O . ILE A 1 71 ? -23.721 -3.976 31.800 1.00 82.69 71 ILE A O 1
ATOM 550 N N . THR A 1 72 ? -22.972 -6.096 31.726 1.00 87.62 72 THR A N 1
ATOM 551 C CA . THR A 1 72 ? -23.383 -6.464 33.085 1.00 87.62 72 THR A CA 1
ATOM 552 C C . THR A 1 72 ? -22.185 -6.383 34.020 1.00 87.62 72 THR A C 1
ATOM 554 O O . THR A 1 72 ? -21.174 -7.050 33.802 1.00 87.62 72 THR A O 1
ATOM 557 N N . CYS A 1 73 ? -22.301 -5.597 35.085 1.00 88.56 73 CYS A N 1
ATOM 5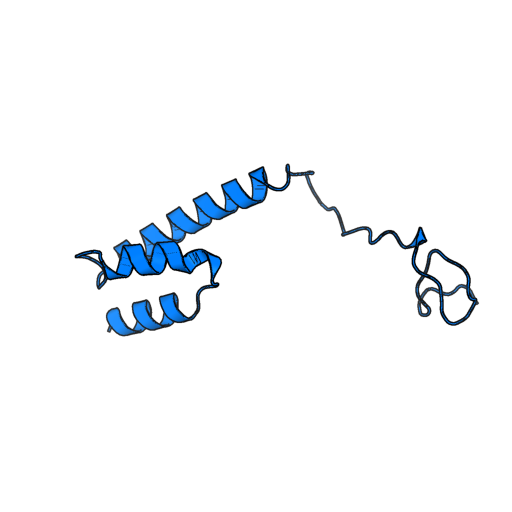58 C CA . CYS A 1 73 ? -21.262 -5.469 36.095 1.00 88.56 73 CYS A CA 1
ATOM 559 C C . CYS A 1 73 ? -21.088 -6.781 36.875 1.00 88.56 73 CYS A C 1
ATOM 561 O O . CYS A 1 73 ? -22.041 -7.313 37.446 1.00 88.56 73 CYS A O 1
ATOM 563 N N . PHE A 1 74 ? -19.859 -7.293 36.967 1.00 89.38 74 PHE A N 1
ATOM 564 C CA . PHE A 1 74 ? -19.570 -8.528 37.707 1.00 89.38 74 PHE A CA 1
ATOM 565 C C . PHE A 1 74 ? -19.689 -8.377 39.232 1.00 89.38 74 PHE A C 1
ATOM 567 O O . PHE A 1 74 ? -19.880 -9.379 39.917 1.00 89.38 74 PHE A O 1
ATOM 574 N N . LYS A 1 75 ? -19.626 -7.143 39.755 1.00 88.62 75 LYS A N 1
ATOM 575 C CA . LYS A 1 75 ? -19.738 -6.843 41.192 1.00 88.62 75 LYS A CA 1
ATOM 576 C C . LYS A 1 75 ? -21.196 -6.751 41.653 1.00 88.62 75 LYS A C 1
ATOM 578 O O . LYS A 1 75 ? -21.587 -7.479 42.555 1.00 88.62 75 LYS A O 1
ATOM 583 N N . CYS A 1 76 ? -22.010 -5.898 41.023 1.00 91.75 76 CYS A N 1
ATOM 584 C CA . CYS A 1 76 ? -23.397 -5.644 41.448 1.00 91.75 76 CYS A CA 1
ATOM 585 C C . CYS A 1 76 ? -24.467 -6.312 40.567 1.00 91.75 76 CYS A C 1
ATOM 587 O O . CYS A 1 76 ? -25.656 -6.193 40.857 1.00 91.75 76 CYS A O 1
ATOM 589 N N . ARG A 1 77 ? -24.064 -6.985 39.477 1.00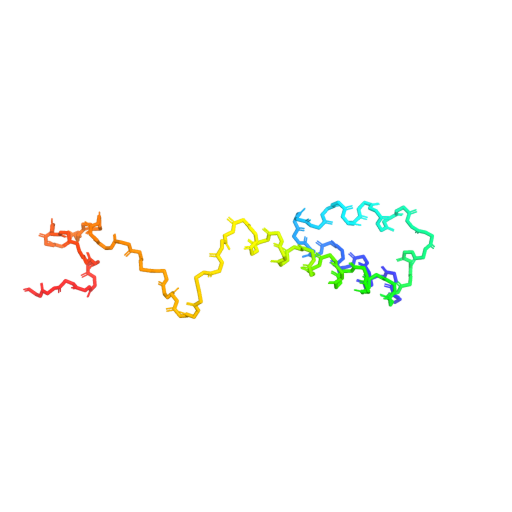 88.19 77 ARG A N 1
ATOM 590 C CA . ARG A 1 77 ? -24.946 -7.646 38.492 1.00 88.19 77 ARG A CA 1
ATOM 591 C C . ARG A 1 77 ? -25.949 -6.722 37.789 1.00 88.19 77 ARG A C 1
ATOM 593 O O . ARG A 1 77 ? -26.827 -7.212 37.086 1.00 88.19 77 ARG A O 1
ATOM 600 N N . LYS A 1 78 ? -25.807 -5.400 37.920 1.00 88.06 78 LYS A N 1
ATOM 601 C CA . LYS A 1 78 ? -26.603 -4.416 37.173 1.00 88.06 78 LYS A CA 1
ATOM 602 C C . LYS A 1 78 ? -25.970 -4.129 35.813 1.00 88.06 78 LYS A C 1
ATOM 604 O O . LYS A 1 78 ? -24.754 -4.232 35.649 1.00 88.06 78 LYS A O 1
ATOM 609 N N . GLN A 1 79 ? -26.808 -3.777 34.845 1.00 87.81 79 GLN A N 1
ATOM 610 C CA . GLN A 1 79 ? -26.377 -3.388 33.505 1.00 87.81 79 GLN A CA 1
ATOM 611 C C . GLN A 1 79 ? -25.995 -1.900 33.452 1.00 87.81 79 GLN A C 1
ATOM 613 O O . GLN A 1 79 ? -26.388 -1.129 34.329 1.00 87.81 79 GLN A O 1
ATOM 618 N N . GLY A 1 80 ? -25.229 -1.493 32.438 1.00 88.06 80 GLY A N 1
ATOM 619 C CA . GLY A 1 80 ? -24.925 -0.081 32.173 1.00 88.06 80 GLY A CA 1
ATOM 620 C C . GLY A 1 80 ? -23.512 0.373 32.542 1.00 88.06 80 GLY A C 1
ATOM 621 O O . GLY A 1 80 ? -23.156 1.503 32.221 1.00 88.06 80 GLY A O 1
ATOM 622 N N . HIS A 1 81 ? -22.700 -0.463 33.198 1.00 88.56 81 HIS A N 1
ATOM 623 C CA . HIS A 1 81 ? -21.360 -0.075 33.655 1.00 88.56 81 HIS A CA 1
ATOM 624 C C . HIS A 1 81 ? -20.412 -1.270 33.835 1.00 88.56 81 HIS A C 1
ATOM 626 O O . HIS A 1 81 ? -20.837 -2.409 34.047 1.00 88.56 81 HIS A O 1
ATOM 632 N N . TYR A 1 82 ? -19.107 -0.996 33.777 1.00 86.62 82 TYR A N 1
ATOM 633 C CA . TYR A 1 82 ? -18.058 -1.964 34.106 1.00 86.62 82 TYR A CA 1
ATOM 634 C C . TYR A 1 82 ? -17.811 -2.032 35.615 1.00 86.62 82 TYR A C 1
ATOM 636 O O . TYR A 1 82 ? -18.124 -1.099 36.346 1.00 86.62 82 TYR A O 1
ATOM 644 N N . GLN A 1 83 ? -17.173 -3.107 36.087 1.00 84.44 83 GLN A N 1
ATOM 645 C CA . GLN A 1 83 ? -16.862 -3.293 37.511 1.00 84.44 83 GLN A CA 1
ATOM 646 C C . GLN A 1 83 ? -16.081 -2.122 38.133 1.00 84.44 83 GLN A C 1
ATOM 648 O O . GLN A 1 83 ? -16.280 -1.838 39.312 1.00 84.44 83 GLN A O 1
ATOM 653 N N . PHE A 1 84 ? -15.237 -1.435 37.355 1.00 83.69 84 PHE A N 1
ATOM 654 C CA . PHE A 1 84 ? -14.477 -0.274 37.832 1.00 83.69 84 PHE A CA 1
ATOM 655 C C . PHE A 1 84 ? -15.346 0.987 38.017 1.00 83.69 84 PHE A C 1
ATOM 657 O O . PHE A 1 84 ? -15.024 1.820 38.853 1.00 83.69 84 PHE A O 1
ATOM 664 N N . GLU A 1 85 ? -16.454 1.108 37.278 1.00 83.12 85 GLU A N 1
ATOM 665 C CA . GLU A 1 85 ? -17.416 2.225 37.346 1.00 83.12 85 GLU A CA 1
ATOM 666 C C . GLU A 1 85 ? -18.611 1.886 38.256 1.00 83.12 85 GLU A C 1
ATOM 668 O O . GLU A 1 85 ? -19.662 2.519 38.171 1.00 83.12 85 GLU A O 1
ATOM 673 N N . CYS A 1 86 ? -18.507 0.838 39.081 1.00 87.00 86 CYS A N 1
ATOM 674 C CA . CYS A 1 86 ? -19.607 0.414 39.937 1.00 87.00 86 CYS A CA 1
ATOM 675 C C . CYS A 1 86 ? -19.824 1.446 41.052 1.00 87.00 86 CYS A C 1
ATOM 677 O O . CYS A 1 86 ? -18.913 1.606 41.869 1.00 87.00 86 CYS A O 1
ATOM 679 N N . PRO A 1 87 ? -21.000 2.104 41.130 1.00 82.19 87 PRO A N 1
ATOM 680 C CA . PRO A 1 87 ? -21.342 2.890 42.307 1.00 82.19 87 PRO A CA 1
ATOM 681 C C . PRO A 1 87 ? -21.362 1.930 43.498 1.00 82.19 87 PRO A C 1
ATOM 683 O O . PRO A 1 87 ? -21.861 0.806 43.363 1.00 82.19 87 PRO A O 1
ATOM 686 N N . GLU A 1 88 ? -20.708 2.326 44.588 1.00 69.81 88 GLU A N 1
ATOM 687 C CA . GLU A 1 88 ? -20.513 1.486 45.776 1.00 69.81 88 GLU A CA 1
ATOM 688 C C . GLU A 1 88 ? -21.810 0.873 46.312 1.00 69.81 88 GLU A C 1
ATOM 690 O O . GLU A 1 88 ? -22.860 1.558 46.305 1.00 69.81 88 GLU A O 1
#

Sequence (88 aa):
SDAQIIA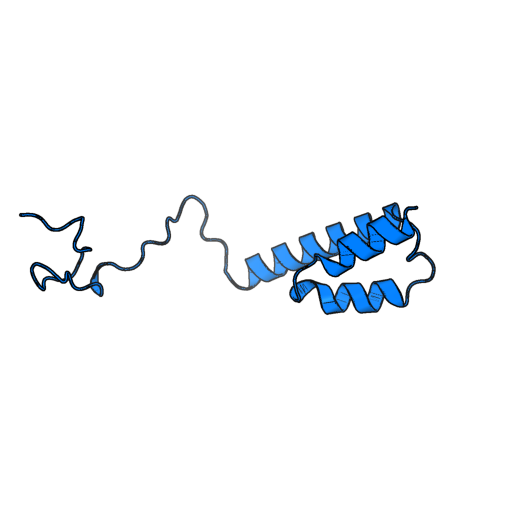TLLMSLPPAYDSLIVALDSHAEKDNLDFVIGRLLNEETRQESEFSAAYPETSALTVRVCDKSRITCFKCRKQGHYQFECPE